Protein AF-A0A541BW67-F1 (afdb_monomer)

Secondary structure (DSSP, 8-state):
-EEE-SSS-SS-EE-BPPTT----TT-EEEEEETTEEEEEEE-SS-----S-GGGPPBP-EE-SSPPPPHHHHHHHHHHHHHTT--HHHHHHHH-----TT-PPPPPP-----SSPPTT------

Structure (mmCIF, N/CA/C/O backbone):
data_AF-A0A541BW67-F1
#
_entry.id   AF-A0A541BW67-F1
#
loop_
_atom_site.group_PDB
_atom_site.id
_atom_site.type_symbol
_atom_site.label_atom_id
_atom_site.label_alt_id
_atom_site.label_comp_id
_atom_site.label_asym_id
_atom_site.label_entity_id
_atom_site.label_seq_id
_atom_site.pdbx_PDB_ins_code
_atom_site.Cartn_x
_atom_site.Cartn_y
_atom_site.Cartn_z
_atom_site.occupancy
_atom_site.B_iso_or_equiv
_atom_site.auth_seq_id
_atom_site.auth_comp_id
_atom_site.auth_asym_id
_atom_site.auth_atom_id
_atom_site.pdbx_PDB_model_num
AT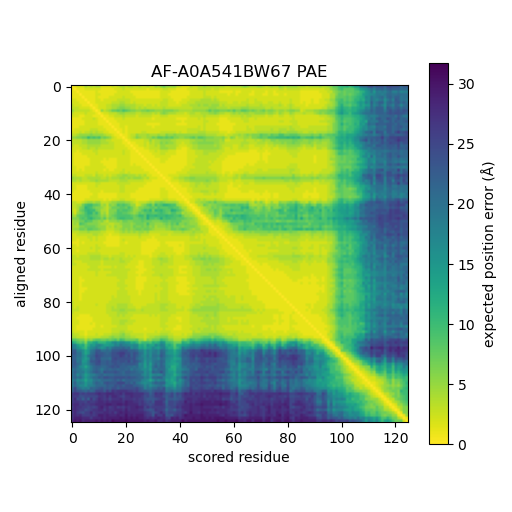OM 1 N N . MET A 1 1 ? -10.662 -2.768 4.834 1.00 92.56 1 MET A N 1
ATOM 2 C CA . MET A 1 1 ? -9.482 -3.602 4.533 1.00 92.56 1 MET A CA 1
ATOM 3 C C . MET A 1 1 ? -8.276 -2.684 4.383 1.00 92.56 1 MET A C 1
ATOM 5 O O . MET A 1 1 ? -8.383 -1.759 3.580 1.00 92.56 1 MET A O 1
ATOM 9 N N . PRO A 1 2 ? -7.189 -2.873 5.151 1.00 96.56 2 PRO A N 1
ATOM 10 C CA . PRO A 1 2 ? -5.990 -2.052 5.019 1.00 96.56 2 PRO A CA 1
ATOM 11 C C . PRO A 1 2 ? -5.249 -2.389 3.719 1.00 96.56 2 PRO A C 1
ATOM 13 O O . PRO A 1 2 ? -5.016 -3.555 3.400 1.00 96.56 2 PRO A O 1
ATOM 16 N N . VAL A 1 3 ? -4.873 -1.366 2.958 1.00 96.94 3 VAL A N 1
ATOM 17 C CA . VAL A 1 3 ? -4.089 -1.492 1.725 1.00 96.94 3 VAL A CA 1
ATOM 18 C C . VAL A 1 3 ? -2.849 -0.617 1.843 1.00 96.94 3 VAL A C 1
ATOM 20 O O . VAL A 1 3 ? -2.948 0.605 1.979 1.00 96.94 3 VAL A O 1
ATOM 23 N N . LEU A 1 4 ? -1.675 -1.242 1.788 1.00 96.69 4 LEU 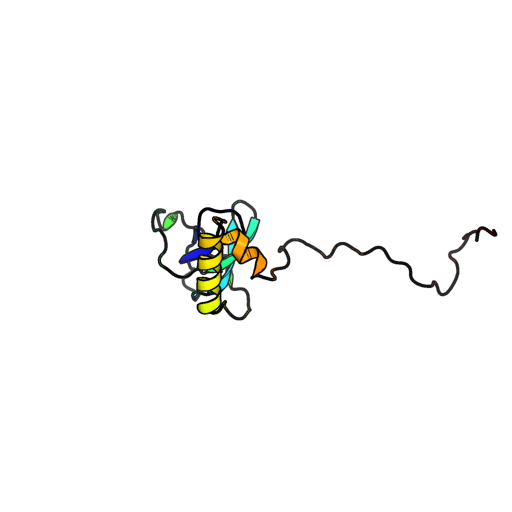A N 1
ATOM 24 C CA . LEU A 1 4 ? -0.397 -0.548 1.742 1.00 96.69 4 LEU A CA 1
ATOM 25 C C . LEU A 1 4 ? -0.091 -0.154 0.294 1.00 96.69 4 LEU A C 1
ATOM 27 O O . LEU A 1 4 ? -0.111 -0.986 -0.617 1.00 96.69 4 LEU A O 1
ATOM 31 N N . LEU A 1 5 ? 0.174 1.133 0.079 1.00 95.25 5 LEU A N 1
ATOM 32 C CA . LEU A 1 5 ? 0.509 1.685 -1.231 1.00 95.25 5 LEU A CA 1
ATOM 33 C C . LEU A 1 5 ? 2.027 1.835 -1.360 1.00 95.25 5 LEU A C 1
ATOM 35 O O . LEU A 1 5 ? 2.665 2.188 -0.370 1.00 95.25 5 LEU A O 1
ATOM 39 N N . PRO A 1 6 ? 2.614 1.646 -2.558 1.00 93.56 6 PRO A N 1
ATOM 40 C CA . PRO A 1 6 ? 4.042 1.832 -2.806 1.00 93.56 6 PRO A CA 1
ATOM 41 C C . PRO A 1 6 ? 4.421 3.329 -2.879 1.00 93.56 6 PRO A C 1
ATOM 43 O O . PRO A 1 6 ? 4.930 3.821 -3.888 1.00 93.56 6 PRO A O 1
ATOM 46 N N . LEU A 1 7 ? 4.086 4.077 -1.827 1.00 92.44 7 LEU A N 1
ATOM 47 C CA . LEU A 1 7 ? 4.222 5.526 -1.675 1.00 92.44 7 LEU A CA 1
ATOM 48 C C . LEU A 1 7 ? 4.783 5.840 -0.274 1.00 92.44 7 LEU A C 1
ATOM 50 O O . LEU A 1 7 ? 4.558 5.050 0.644 1.00 92.44 7 LEU A O 1
ATOM 54 N N . PRO A 1 8 ? 5.450 6.991 -0.072 1.00 91.44 8 PRO A N 1
ATOM 55 C CA . PRO A 1 8 ? 5.985 7.402 1.229 1.00 91.44 8 PRO A CA 1
ATOM 56 C C . PRO A 1 8 ? 4.869 7.890 2.170 1.00 91.44 8 PRO A C 1
ATOM 58 O O . PRO A 1 8 ? 4.756 9.072 2.484 1.00 91.44 8 PRO A O 1
ATOM 61 N N . LEU A 1 9 ? 3.984 6.977 2.567 1.00 91.00 9 LEU A N 1
ATOM 62 C CA . LEU A 1 9 ? 2.886 7.218 3.500 1.00 91.00 9 LEU A CA 1
ATOM 63 C C . LEU A 1 9 ? 3.222 6.611 4.862 1.00 91.00 9 LEU A C 1
ATOM 65 O O . LEU A 1 9 ? 3.910 5.597 4.942 1.00 91.00 9 LEU A O 1
ATOM 69 N N . ALA A 1 10 ? 2.668 7.190 5.928 1.00 85.31 10 ALA A N 1
ATOM 70 C CA . ALA A 1 10 ? 2.877 6.713 7.296 1.00 85.31 10 ALA A CA 1
ATOM 71 C C . ALA A 1 10 ? 2.373 5.274 7.541 1.00 85.31 10 ALA A C 1
ATOM 73 O O . ALA A 1 10 ? 2.761 4.649 8.519 1.00 85.31 10 ALA A O 1
ATOM 74 N N . GLY A 1 11 ? 1.505 4.744 6.675 1.00 89.31 11 GLY A N 1
ATOM 75 C CA . GLY A 1 11 ? 0.973 3.393 6.797 1.00 89.31 11 GLY A CA 1
ATOM 76 C C . GLY A 1 11 ? -0.057 3.061 5.720 1.00 89.31 11 GLY A C 1
ATOM 77 O O . GLY A 1 11 ? -0.221 3.792 4.739 1.00 89.31 11 GLY A O 1
ATOM 78 N N . ALA A 1 12 ? -0.751 1.941 5.916 1.00 94.44 12 ALA A N 1
ATOM 79 C CA . ALA A 1 12 ? -1.826 1.490 5.039 1.00 94.44 12 ALA A CA 1
ATOM 80 C C . ALA A 1 12 ? -3.083 2.366 5.161 1.00 94.44 12 ALA A C 1
ATOM 82 O O . ALA A 1 12 ? -3.370 2.939 6.212 1.00 94.44 12 ALA A O 1
ATOM 83 N N . TYR A 1 13 ? -3.845 2.453 4.070 1.00 95.31 13 TYR A N 1
ATOM 84 C CA . TYR A 1 13 ? -5.131 3.149 4.023 1.00 95.31 13 TYR A CA 1
ATOM 85 C C . TYR A 1 13 ? -6.277 2.147 4.025 1.00 95.31 13 TYR A C 1
ATOM 87 O O . TYR A 1 13 ? -6.177 1.070 3.438 1.00 95.31 13 TYR A O 1
ATOM 95 N N . ASP A 1 14 ? -7.388 2.521 4.650 1.00 95.50 14 ASP A N 1
ATOM 96 C CA . ASP A 1 14 ? -8.572 1.677 4.701 1.00 95.50 14 ASP A CA 1
ATOM 97 C C . ASP A 1 14 ? -9.405 1.826 3.422 1.00 95.50 14 ASP A C 1
ATOM 99 O O . ASP A 1 14 ? -9.760 2.931 3.008 1.00 95.50 14 ASP A O 1
ATOM 103 N N . TYR A 1 15 ? -9.755 0.690 2.819 1.00 96.00 15 TYR A N 1
ATOM 104 C CA . TYR A 1 15 ? -10.656 0.600 1.670 1.00 96.00 15 TYR A CA 1
ATOM 105 C C . TYR A 1 15 ? -11.828 -0.340 1.955 1.00 96.00 15 TYR A C 1
ATOM 107 O O . TYR A 1 15 ? -11.705 -1.313 2.712 1.00 96.00 15 TYR A O 1
ATOM 115 N N . ALA A 1 16 ? -12.968 -0.055 1.332 1.00 95.69 16 ALA A N 1
ATOM 116 C CA . ALA A 1 16 ? -14.121 -0.944 1.331 1.00 95.69 16 ALA A CA 1
ATOM 117 C C . ALA A 1 16 ? -13.899 -2.097 0.343 1.00 95.69 16 ALA A C 1
ATOM 119 O O . ALA A 1 16 ? -13.366 -1.899 -0.751 1.00 95.69 16 ALA A O 1
ATOM 120 N N . VAL A 1 17 ? -14.328 -3.297 0.728 1.00 95.25 17 VAL A N 1
ATOM 121 C CA . VAL A 1 17 ? -14.344 -4.468 -0.154 1.00 95.25 17 VAL A CA 1
ATOM 122 C C . VAL A 1 17 ? -15.767 -4.602 -0.701 1.00 95.25 17 VAL A C 1
ATOM 124 O O . VAL A 1 17 ? -16.692 -4.689 0.107 1.00 95.25 17 VAL A O 1
ATOM 127 N N . PRO A 1 18 ? -15.975 -4.553 -2.029 1.00 94.62 18 PRO A N 1
ATOM 128 C CA . PRO A 1 18 ? -17.285 -4.821 -2.619 1.00 94.62 18 PRO A CA 1
ATOM 129 C C . PRO A 1 18 ? -17.800 -6.214 -2.235 1.00 94.62 18 PRO A C 1
ATOM 131 O O . PRO A 1 18 ? -17.015 -7.149 -2.157 1.00 94.62 18 PRO A O 1
ATOM 134 N N . GLU A 1 19 ? -19.113 -6.371 -2.059 1.00 90.56 19 GLU A N 1
ATOM 135 C CA . GLU A 1 19 ? -19.728 -7.635 -1.609 1.00 90.56 19 GLU A CA 1
ATOM 136 C C . GLU A 1 19 ? -19.427 -8.825 -2.538 1.00 90.56 19 GLU A C 1
ATOM 138 O O . GLU A 1 19 ? -19.231 -9.943 -2.078 1.00 90.56 19 GLU A O 1
ATOM 143 N N . ALA A 1 20 ? -19.302 -8.576 -3.845 1.00 91.50 20 ALA A N 1
ATOM 144 C CA . ALA A 1 20 ? -18.958 -9.587 -4.847 1.00 91.50 20 ALA A CA 1
ATOM 145 C C . ALA A 1 20 ? -17.446 -9.884 -4.956 1.00 91.50 20 ALA A C 1
ATOM 147 O O . ALA A 1 20 ? -17.021 -10.548 -5.902 1.00 91.50 20 ALA A O 1
ATOM 148 N N . MET A 1 21 ? -16.615 -9.344 -4.058 1.00 92.88 21 MET A N 1
ATOM 149 C CA . MET A 1 21 ? -15.159 -9.435 -4.134 1.00 92.88 21 MET A CA 1
ATOM 150 C C . MET A 1 21 ? -14.583 -10.102 -2.887 1.00 92.88 21 MET A C 1
ATOM 152 O O . MET A 1 21 ? -14.727 -9.605 -1.774 1.00 92.88 21 MET A O 1
ATOM 156 N N . GLU A 1 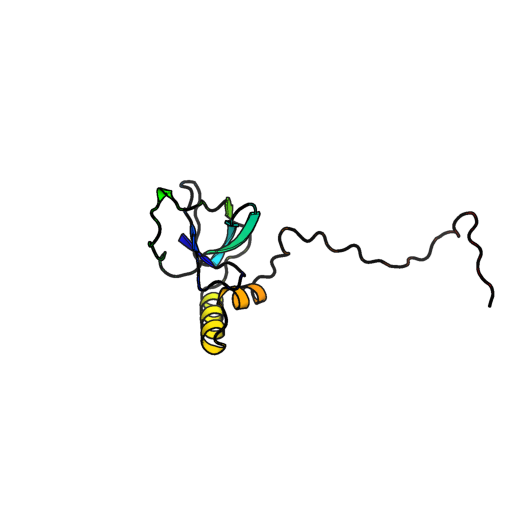22 ? -13.831 -11.179 -3.090 1.00 91.38 22 GLU A N 1
ATOM 157 C CA . GLU A 1 22 ? -13.004 -11.771 -2.043 1.00 91.38 22 GLU A CA 1
ATOM 158 C C . GLU A 1 22 ? -11.561 -11.286 -2.169 1.00 91.38 22 GLU A C 1
ATOM 160 O O . GLU A 1 22 ? -10.960 -11.299 -3.246 1.00 91.38 22 GLU A O 1
ATOM 165 N N . VAL A 1 23 ? -11.000 -10.833 -1.050 1.00 93.31 23 VAL A N 1
ATOM 166 C CA . VAL A 1 23 ? -9.652 -10.271 -0.990 1.00 93.31 23 VAL A CA 1
ATOM 167 C C . VAL A 1 23 ? -8.979 -10.758 0.284 1.00 93.31 23 VAL A C 1
ATOM 169 O O . VAL A 1 23 ? -9.506 -10.569 1.379 1.00 93.31 23 VAL A O 1
ATOM 172 N N . ALA A 1 24 ? -7.798 -11.355 0.146 1.00 93.44 24 ALA A N 1
ATOM 173 C CA . ALA A 1 24 ? -6.985 -11.817 1.266 1.00 93.44 24 ALA A CA 1
ATOM 174 C C . ALA A 1 24 ? -5.724 -10.958 1.439 1.00 93.44 24 ALA A C 1
ATOM 176 O O . ALA A 1 24 ? -5.289 -10.263 0.517 1.00 93.44 24 ALA A O 1
ATOM 177 N N . ALA A 1 25 ? -5.108 -11.036 2.620 1.00 96.56 25 ALA A N 1
ATOM 178 C CA . ALA A 1 25 ? -3.815 -10.410 2.875 1.00 96.56 25 ALA A CA 1
ATOM 179 C C . ALA A 1 25 ? -2.758 -10.869 1.855 1.00 96.56 25 ALA A C 1
ATOM 181 O O . ALA A 1 25 ? -2.712 -12.034 1.458 1.00 96.56 25 ALA A O 1
ATOM 182 N N . GLY A 1 26 ? -1.922 -9.931 1.420 1.00 96.12 26 GLY A N 1
ATOM 183 C CA . GLY A 1 26 ? -0.927 -10.126 0.372 1.00 96.12 26 GLY A CA 1
ATOM 184 C C . GLY A 1 26 ? -1.474 -9.990 -1.051 1.00 96.12 26 GLY A C 1
ATOM 185 O O . GLY A 1 26 ? -0.674 -9.896 -1.982 1.00 96.12 26 GLY A O 1
ATOM 186 N N . ALA A 1 27 ? -2.795 -9.946 -1.260 1.00 95.69 27 ALA A N 1
ATOM 187 C CA . ALA A 1 27 ? -3.358 -9.739 -2.591 1.00 95.69 27 ALA A CA 1
ATOM 188 C C . ALA A 1 27 ? -2.964 -8.364 -3.149 1.00 95.69 27 ALA A C 1
ATOM 190 O O . ALA A 1 27 ? -3.059 -7.344 -2.461 1.00 95.69 27 ALA A O 1
ATOM 191 N N . VAL A 1 28 ? -2.544 -8.342 -4.413 1.00 95.19 28 VAL A N 1
ATOM 192 C CA . VAL A 1 28 ? -2.274 -7.099 -5.137 1.00 95.19 28 VAL A CA 1
ATOM 193 C C . VAL A 1 28 ? -3.594 -6.571 -5.684 1.00 95.19 28 VAL A C 1
ATOM 195 O O . VAL A 1 28 ? -4.330 -7.287 -6.362 1.00 95.19 28 VAL A O 1
ATOM 198 N N . VAL A 1 29 ? -3.907 -5.318 -5.384 1.00 95.56 29 VAL A N 1
ATOM 199 C CA . VAL A 1 29 ? -5.187 -4.686 -5.713 1.00 95.56 29 VAL A CA 1
ATOM 200 C C . VAL A 1 29 ? -4.977 -3.357 -6.417 1.00 95.56 29 VAL A C 1
ATOM 202 O O . VAL A 1 29 ? -3.962 -2.689 -6.232 1.00 95.56 29 VAL A O 1
ATOM 205 N N . THR A 1 30 ? -5.959 -2.956 -7.213 1.00 95.62 30 THR A N 1
ATOM 206 C CA . THR A 1 30 ? -6.050 -1.609 -7.774 1.00 95.62 30 THR A CA 1
ATOM 207 C C . THR A 1 30 ? -7.039 -0.811 -6.944 1.00 95.62 30 THR A C 1
ATOM 209 O O . THR A 1 30 ? -8.178 -1.238 -6.744 1.00 95.62 30 THR A O 1
ATOM 212 N N . VAL A 1 31 ? -6.623 0.355 -6.462 1.00 95.81 31 VAL A N 1
ATOM 213 C CA . VAL A 1 31 ? -7.447 1.212 -5.609 1.00 95.81 31 VAL A CA 1
ATOM 214 C C . VAL A 1 31 ? -7.445 2.660 -6.096 1.00 95.81 31 VAL A C 1
ATOM 216 O O . VAL A 1 31 ? -6.457 3.124 -6.674 1.00 95.81 31 VAL A O 1
ATOM 219 N N . PRO A 1 32 ? -8.538 3.407 -5.879 1.00 96.31 32 PRO A N 1
ATOM 220 C CA . PRO A 1 32 ? -8.576 4.826 -6.187 1.00 96.31 32 PRO A CA 1
ATOM 221 C C . PRO A 1 32 ? -7.768 5.637 -5.169 1.00 96.31 32 PRO A C 1
ATOM 223 O O . PRO A 1 32 ? -7.941 5.507 -3.954 1.00 96.31 32 PRO A O 1
ATOM 226 N N . LEU A 1 33 ? -6.939 6.547 -5.676 1.00 94.19 33 LEU A N 1
ATOM 227 C CA . LEU A 1 33 ? -6.228 7.552 -4.894 1.00 94.19 33 LEU A CA 1
ATOM 228 C C . LEU A 1 33 ? -6.395 8.916 -5.575 1.00 94.19 33 LEU A C 1
ATOM 230 O O . LEU A 1 33 ? -5.726 9.229 -6.561 1.00 94.19 33 LEU A O 1
ATOM 234 N N . GLY A 1 34 ? -7.325 9.724 -5.062 1.00 91.06 34 GLY A N 1
ATOM 235 C CA . GLY A 1 34 ? -7.714 10.983 -5.699 1.00 91.06 34 GLY A CA 1
ATOM 236 C C . GLY A 1 34 ? -8.348 10.742 -7.082 1.00 91.06 34 GLY A C 1
ATOM 237 O O . GLY A 1 34 ? -9.361 10.036 -7.138 1.00 91.06 34 GLY A O 1
ATOM 238 N N . PRO A 1 35 ? -7.802 11.321 -8.173 1.00 90.75 35 PRO A N 1
ATOM 239 C CA . PRO A 1 35 ? -8.317 11.152 -9.536 1.00 90.75 35 PRO A CA 1
ATOM 240 C C . PRO A 1 35 ? -7.752 9.931 -10.280 1.00 90.75 35 PRO A C 1
ATOM 242 O O . PRO A 1 35 ? -8.209 9.631 -11.378 1.00 90.75 35 PRO A O 1
ATOM 245 N N . ARG A 1 36 ? -6.744 9.243 -9.728 1.00 92.06 36 ARG A N 1
ATOM 246 C CA . ARG A 1 36 ? -6.044 8.135 -10.397 1.00 92.06 36 ARG A CA 1
ATOM 247 C C . ARG A 1 36 ? -6.294 6.797 -9.710 1.00 92.06 36 ARG A C 1
ATOM 249 O O . ARG A 1 36 ? -6.646 6.746 -8.531 1.00 92.06 36 ARG A O 1
ATOM 256 N N . LEU A 1 37 ? -6.048 5.721 -10.449 1.00 93.38 37 LEU A N 1
ATOM 257 C CA . LEU A 1 37 ? -5.943 4.369 -9.915 1.00 93.38 37 LEU A CA 1
ATOM 258 C C . LEU A 1 37 ? -4.474 4.036 -9.656 1.00 93.38 37 LEU A C 1
ATOM 260 O O . LEU A 1 37 ? -3.600 4.388 -10.449 1.00 93.38 37 LEU A O 1
ATOM 264 N N . VAL A 1 38 ? -4.208 3.380 -8.533 1.00 92.75 38 VAL A N 1
ATOM 265 C CA . VAL A 1 38 ? -2.869 2.930 -8.148 1.00 92.75 38 VAL A CA 1
ATOM 266 C C . VAL A 1 38 ? -2.926 1.483 -7.699 1.00 92.75 38 VAL A C 1
ATOM 268 O O . VAL A 1 38 ? -3.945 1.022 -7.184 1.00 92.75 38 VAL A O 1
ATOM 271 N N . HIS A 1 39 ? -1.821 0.771 -7.875 1.00 93.88 39 HIS A N 1
ATOM 272 C CA . HIS A 1 39 ? -1.682 -0.564 -7.322 1.00 93.88 39 HIS A CA 1
ATOM 273 C C . HIS A 1 39 ? -1.187 -0.496 -5.879 1.00 93.88 39 HIS A C 1
ATOM 275 O O . HIS A 1 39 ? -0.329 0.321 -5.546 1.00 93.88 39 HIS A O 1
ATOM 281 N N . GLY A 1 40 ? -1.725 -1.367 -5.038 1.00 95.12 40 GLY A N 1
ATOM 282 C CA . GLY A 1 40 ? -1.320 -1.558 -3.653 1.00 95.12 40 GLY A CA 1
ATOM 283 C C . GLY A 1 40 ? -1.413 -3.025 -3.267 1.00 95.12 40 GLY A C 1
ATOM 284 O O . GLY A 1 40 ? -1.841 -3.863 -4.062 1.00 95.12 40 GLY A O 1
ATOM 285 N N . VAL A 1 41 ? -1.021 -3.334 -2.039 1.00 96.62 41 VAL A N 1
ATOM 286 C CA . VAL A 1 41 ? -1.128 -4.682 -1.480 1.00 96.62 41 VAL A CA 1
ATOM 287 C C . VAL A 1 41 ? -2.024 -4.641 -0.263 1.00 96.62 41 VAL A C 1
ATOM 289 O O . VAL A 1 41 ? -1.872 -3.777 0.598 1.00 96.62 41 VAL A O 1
ATOM 292 N N . VAL A 1 42 ? -2.952 -5.584 -0.178 1.00 97.06 42 VAL A N 1
ATOM 293 C CA . VAL A 1 42 ? -3.780 -5.768 1.013 1.00 97.06 42 VAL A CA 1
ATOM 294 C C . VAL A 1 42 ? -2.862 -6.174 2.151 1.00 97.06 42 VAL A C 1
ATOM 296 O O . VAL A 1 42 ? -2.249 -7.243 2.121 1.00 97.06 42 VAL A O 1
ATOM 299 N N . TRP A 1 43 ? -2.705 -5.280 3.117 1.00 96.62 43 TRP A N 1
ATOM 300 C CA . TRP A 1 43 ? -1.747 -5.478 4.188 1.00 96.62 43 TRP A CA 1
ATOM 301 C C . TRP A 1 43 ? -2.335 -6.385 5.264 1.00 96.62 43 TRP A C 1
ATOM 303 O O . TRP A 1 43 ? -3.548 -6.578 5.354 1.00 96.62 43 TRP A O 1
ATOM 313 N N . HIS A 1 44 ? -1.465 -6.993 6.060 1.00 91.25 44 HIS A N 1
ATOM 314 C CA . HIS A 1 44 ? -1.902 -7.736 7.237 1.00 91.25 44 HIS A CA 1
ATOM 315 C C . HIS A 1 44 ? -2.371 -6.771 8.344 1.00 91.25 44 HIS A C 1
ATOM 317 O O . HIS A 1 44 ? -2.147 -5.562 8.280 1.00 91.25 44 HIS A O 1
ATOM 323 N N . GLY A 1 45 ? -3.016 -7.318 9.372 1.00 86.75 45 GLY A N 1
ATOM 324 C CA . GLY A 1 45 ? -3.552 -6.532 10.479 1.00 86.75 45 GLY A CA 1
ATOM 325 C C . GLY A 1 45 ? -4.964 -6.011 10.225 1.00 86.75 45 GLY A C 1
ATOM 326 O O . GLY A 1 45 ? -5.620 -6.337 9.233 1.00 86.75 45 GLY A O 1
ATOM 327 N N . THR A 1 46 ? -5.463 -5.242 11.185 1.00 82.56 46 THR A N 1
ATOM 328 C CA . THR A 1 46 ? -6.808 -4.674 11.144 1.00 82.56 46 THR A CA 1
ATOM 329 C C . THR A 1 46 ? -6.786 -3.289 10.521 1.00 82.56 46 THR A C 1
ATOM 331 O O . THR A 1 46 ? -5.832 -2.534 10.687 1.00 82.56 46 THR A O 1
ATOM 334 N N . ALA A 1 47 ? -7.876 -2.949 9.834 1.00 83.56 47 ALA A N 1
ATOM 335 C CA . ALA A 1 47 ? -8.138 -1.576 9.429 1.00 83.56 47 ALA A CA 1
ATOM 336 C C . ALA A 1 47 ? -8.028 -0.637 10.641 1.00 83.56 47 ALA A C 1
ATOM 338 O O . ALA A 1 47 ? -8.437 -1.012 11.744 1.00 83.56 47 ALA A O 1
ATOM 339 N N . ALA A 1 48 ? -7.508 0.573 10.434 1.00 81.31 48 ALA A N 1
ATOM 340 C CA . ALA A 1 48 ? -7.406 1.562 11.507 1.00 81.31 48 ALA A CA 1
ATOM 341 C C . ALA A 1 48 ? -8.798 1.947 12.037 1.00 81.31 48 ALA A C 1
ATOM 343 O O . ALA A 1 48 ? -8.944 2.301 13.205 1.00 81.31 48 ALA A O 1
ATOM 344 N N . GLY A 1 49 ? -9.826 1.877 11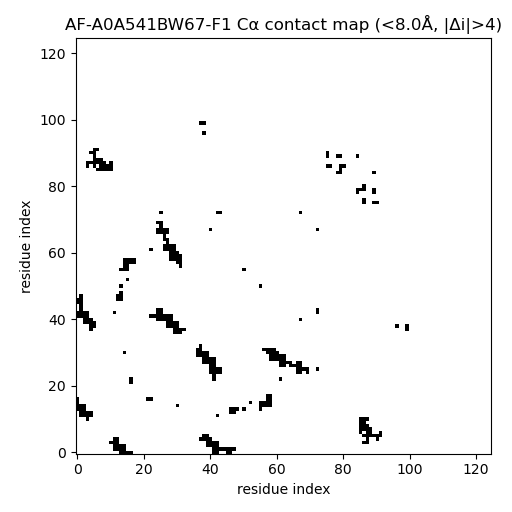.181 1.00 80.56 49 GLY A N 1
ATOM 345 C CA . GLY A 1 49 ? -11.221 2.084 11.577 1.00 80.56 49 GLY A CA 1
ATOM 346 C C . GLY A 1 49 ? -11.541 3.533 11.954 1.00 80.56 49 GLY A C 1
ATOM 347 O O . GLY A 1 49 ? -12.611 3.820 12.481 1.00 80.56 49 GLY A O 1
ATOM 348 N N . THR A 1 50 ? -10.628 4.461 11.667 1.00 84.38 50 THR A N 1
ATOM 349 C CA . THR A 1 50 ? -10.761 5.895 11.960 1.00 84.38 50 THR A CA 1
ATOM 350 C C . THR A 1 50 ? -11.704 6.613 10.993 1.00 84.38 50 THR A C 1
ATOM 352 O O . THR A 1 50 ? -12.134 7.736 11.256 1.00 84.38 50 THR A O 1
ATOM 355 N N . VAL A 1 51 ? -12.050 5.972 9.872 1.00 83.56 51 VAL A N 1
ATOM 356 C CA . VAL A 1 51 ? -12.932 6.508 8.833 1.00 83.56 51 VAL A CA 1
ATOM 357 C C . VAL A 1 51 ? -14.251 5.741 8.832 1.00 83.56 51 VAL A C 1
ATOM 359 O O . VAL A 1 51 ? -14.274 4.515 8.758 1.00 83.56 51 VAL A O 1
ATOM 362 N N . ALA A 1 52 ? -15.367 6.474 8.870 1.00 85.25 52 ALA A N 1
ATOM 363 C CA . ALA A 1 52 ? -16.702 5.892 8.757 1.00 85.25 52 ALA A CA 1
ATOM 364 C C . ALA A 1 52 ? -16.842 5.081 7.458 1.00 85.25 52 ALA A C 1
ATOM 366 O O . ALA A 1 52 ? -16.456 5.559 6.390 1.00 85.25 52 ALA A O 1
ATOM 367 N N . ALA A 1 53 ? -17.467 3.902 7.535 1.00 84.25 53 ALA A N 1
ATOM 368 C CA . ALA A 1 53 ? -17.580 2.968 6.411 1.00 84.25 53 ALA A CA 1
ATOM 369 C C . ALA A 1 53 ? -18.122 3.617 5.120 1.00 84.25 53 ALA A C 1
ATOM 371 O O . ALA A 1 53 ? -17.604 3.361 4.039 1.00 84.25 53 ALA A O 1
ATOM 372 N N . ALA A 1 54 ? -19.090 4.534 5.236 1.00 87.00 54 ALA A N 1
ATOM 373 C CA . ALA A 1 54 ? -19.685 5.251 4.103 1.00 87.00 54 ALA A CA 1
ATOM 374 C C . ALA A 1 54 ? -18.723 6.203 3.360 1.00 87.00 54 ALA A C 1
ATOM 376 O O . ALA A 1 54 ? -19.020 6.630 2.247 1.00 87.00 54 ALA A O 1
ATOM 377 N N . LYS A 1 55 ? -17.587 6.572 3.967 1.00 90.62 55 LYS A N 1
ATOM 378 C CA . LYS A 1 55 ? -16.561 7.439 3.359 1.00 90.62 55 LYS A CA 1
ATOM 379 C C . LYS A 1 55 ? -15.400 6.649 2.754 1.00 90.62 55 LYS A C 1
ATOM 381 O O . LYS A 1 55 ? -14.543 7.247 2.100 1.00 90.62 55 LYS A O 1
ATOM 386 N N . LEU A 1 56 ? -15.346 5.335 2.976 1.00 93.44 56 LEU A N 1
ATOM 387 C CA . LEU A 1 56 ? -14.306 4.487 2.411 1.00 93.44 56 LEU A CA 1
ATOM 388 C C . LEU A 1 56 ? -14.518 4.356 0.907 1.00 93.44 56 LEU A C 1
ATOM 390 O O . LEU A 1 56 ? -15.607 4.025 0.438 1.00 93.44 56 LEU A O 1
ATOM 394 N N . ARG A 1 57 ? -13.454 4.580 0.136 1.00 96.00 57 ARG A N 1
ATOM 395 C CA . ARG A 1 57 ? -13.482 4.228 -1.282 1.00 96.00 57 ARG A CA 1
ATOM 396 C C . ARG A 1 57 ? -13.392 2.712 -1.430 1.00 96.00 57 ARG A C 1
ATOM 398 O O . ARG A 1 57 ? -12.738 2.043 -0.632 1.00 96.00 57 ARG A O 1
ATOM 405 N N . ALA A 1 58 ? -14.038 2.179 -2.460 1.00 96.69 58 ALA A N 1
ATOM 406 C CA . ALA A 1 58 ? -14.000 0.756 -2.762 1.00 96.69 58 ALA A CA 1
ATOM 407 C C . ALA A 1 58 ? -12.702 0.360 -3.481 1.00 96.69 58 ALA A C 1
ATOM 409 O O . ALA A 1 58 ? -12.156 1.141 -4.267 1.00 96.69 58 ALA A O 1
ATOM 410 N N . ILE A 1 59 ? -12.232 -0.864 -3.234 1.00 97.25 59 ILE A N 1
ATOM 411 C CA . ILE A 1 59 ? -11.217 -1.516 -4.070 1.00 97.25 59 ILE A CA 1
ATOM 412 C C . ILE A 1 59 ? -11.787 -1.669 -5.486 1.00 97.25 59 ILE A C 1
ATOM 414 O O . ILE A 1 59 ? -12.904 -2.152 -5.655 1.00 97.25 59 ILE A O 1
ATOM 418 N N . ALA A 1 60 ? -11.029 -1.243 -6.499 1.00 96.38 6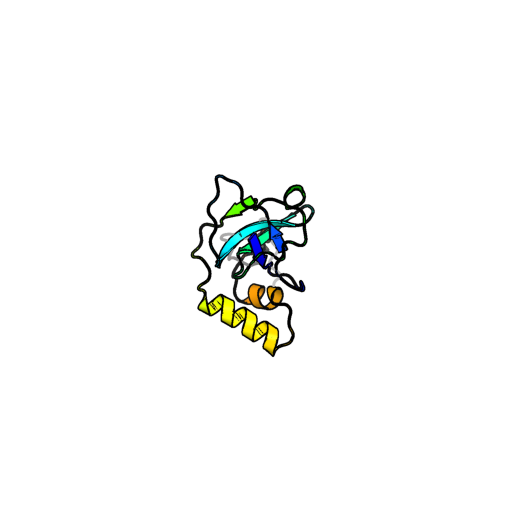0 ALA A N 1
ATOM 419 C CA . ALA A 1 60 ? -11.487 -1.255 -7.886 1.00 96.38 60 ALA A CA 1
ATOM 420 C C . ALA A 1 60 ? -11.371 -2.649 -8.518 1.00 96.38 60 ALA A C 1
ATOM 422 O O . ALA A 1 60 ? -12.278 -3.085 -9.221 1.00 96.38 60 ALA A O 1
ATOM 423 N N . SER A 1 61 ? -10.261 -3.352 -8.278 1.00 95.50 61 SER A N 1
ATOM 424 C CA . SER A 1 61 ? -10.046 -4.711 -8.786 1.00 95.50 61 SER A CA 1
ATOM 425 C C . SER A 1 61 ? -8.925 -5.436 -8.042 1.00 95.50 61 SER A C 1
ATOM 427 O O . SER A 1 61 ? -8.067 -4.806 -7.421 1.00 95.50 61 SER A O 1
ATOM 429 N N . VAL A 1 62 ? -8.911 -6.766 -8.143 1.00 94.94 62 VAL A N 1
ATOM 430 C CA . VAL A 1 62 ? -7.783 -7.618 -7.737 1.00 94.94 62 VAL A CA 1
ATOM 431 C C . VAL A 1 62 ? -6.933 -7.917 -8.971 1.00 94.94 62 VAL A C 1
ATOM 433 O O . VAL A 1 62 ? -7.464 -8.242 -10.033 1.00 94.94 62 VAL A O 1
ATOM 436 N N . VAL A 1 63 ? -5.615 -7.789 -8.849 1.00 92.25 63 VAL A N 1
ATOM 437 C CA . VAL A 1 63 ? -4.672 -8.111 -9.926 1.00 92.25 63 VAL A CA 1
ATOM 438 C C . VAL A 1 63 ? -4.448 -9.631 -9.944 1.00 92.25 63 VAL A C 1
ATOM 440 O O .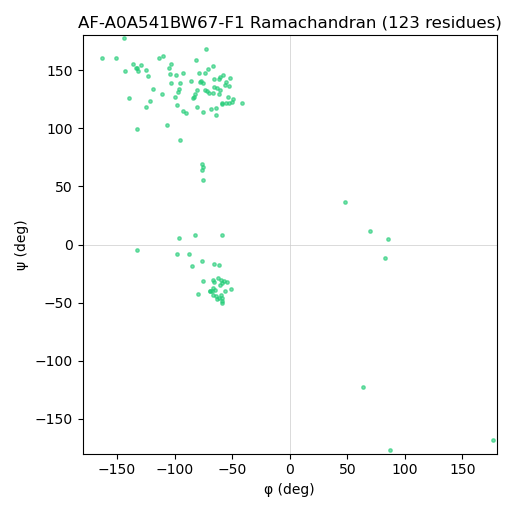 VAL A 1 63 ? -4.193 -10.202 -8.882 1.00 92.25 63 VAL A O 1
ATOM 443 N N . PRO A 1 64 ? -4.506 -10.307 -11.109 1.00 90.50 64 PRO A N 1
ATOM 444 C CA . PRO A 1 64 ? -4.357 -11.760 -11.213 1.00 90.50 64 PRO A CA 1
ATOM 445 C C . PRO A 1 64 ? -2.885 -12.188 -11.080 1.00 90.50 64 PRO A C 1
ATOM 447 O O . PRO A 1 64 ? -2.243 -12.614 -12.036 1.00 90.50 64 PRO A O 1
ATOM 450 N N . THR A 1 65 ? -2.334 -12.046 -9.878 1.00 87.94 65 THR A N 1
ATOM 451 C CA . THR A 1 65 ? -0.960 -12.411 -9.516 1.00 87.94 65 THR A CA 1
ATOM 452 C C . THR A 1 65 ? -0.966 -13.192 -8.203 1.00 87.94 65 THR A C 1
ATOM 454 O O . THR A 1 65 ? -1.852 -12.968 -7.372 1.00 87.94 65 THR A O 1
ATOM 457 N N . PRO A 1 66 ? 0.014 -14.084 -7.963 1.00 91.50 66 PRO A N 1
ATOM 458 C CA . PRO A 1 66 ? 0.176 -14.692 -6.652 1.00 91.50 66 PRO A CA 1
ATOM 459 C C . PRO A 1 66 ? 0.263 -13.623 -5.549 1.00 91.50 66 PRO A C 1
ATOM 461 O O . PRO A 1 66 ? 0.960 -12.618 -5.738 1.00 91.50 66 PRO A O 1
ATOM 464 N N . PRO A 1 67 ? -0.421 -13.818 -4.406 1.00 93.38 67 PRO A N 1
ATOM 465 C CA . PRO A 1 67 ? -0.348 -12.885 -3.293 1.00 93.38 67 PRO A CA 1
ATOM 466 C C . PRO A 1 67 ? 1.053 -12.886 -2.677 1.00 93.38 67 PRO A C 1
ATOM 468 O O . PRO A 1 67 ? 1.783 -13.884 -2.715 1.00 93.38 67 PRO A O 1
ATOM 471 N N . LEU A 1 68 ? 1.421 -11.768 -2.057 1.00 94.56 68 LEU A N 1
ATOM 472 C CA . LEU A 1 68 ? 2.646 -11.675 -1.278 1.00 94.56 68 LEU A CA 1
ATOM 473 C C . LEU A 1 68 ? 2.593 -12.674 -0.125 1.00 94.56 68 LEU A C 1
ATOM 475 O O . LEU A 1 68 ? 1.615 -12.772 0.615 1.00 94.56 68 LEU A O 1
ATOM 479 N N . LYS A 1 69 ? 3.689 -13.413 0.045 1.00 95.69 69 LYS A N 1
ATOM 480 C CA . LYS A 1 69 ? 3.817 -14.360 1.149 1.00 95.69 69 LYS A CA 1
ATOM 481 C C . LYS A 1 69 ? 3.853 -13.593 2.478 1.00 95.69 69 LYS A C 1
ATOM 483 O O . LYS A 1 69 ? 4.568 -12.592 2.564 1.00 95.69 69 LYS A O 1
ATOM 488 N N . PRO A 1 70 ? 3.239 -14.115 3.555 1.00 96.69 70 PRO A N 1
ATOM 489 C CA . PRO A 1 70 ? 3.282 -13.477 4.873 1.00 96.69 70 PRO A CA 1
ATOM 490 C C . PRO A 1 70 ? 4.702 -13.195 5.385 1.00 96.69 70 PRO A C 1
ATOM 492 O O . PRO A 1 70 ? 4.925 -12.211 6.081 1.00 96.69 70 PRO A O 1
ATOM 495 N N . ALA A 1 71 ? 5.675 -14.047 5.036 1.00 97.19 71 ALA A N 1
ATOM 496 C CA . ALA A 1 71 ? 7.079 -13.843 5.393 1.00 97.19 71 ALA A CA 1
ATOM 497 C C . ALA A 1 71 ? 7.688 -12.597 4.730 1.00 97.19 71 ALA A C 1
ATOM 499 O O . ALA A 1 71 ? 8.436 -11.879 5.382 1.00 97.19 71 ALA A O 1
ATOM 500 N N . LEU A 1 72 ? 7.338 -12.321 3.468 1.00 96.00 72 LEU A N 1
ATOM 501 C CA . LEU A 1 72 ? 7.800 -11.126 2.763 1.00 96.00 72 LEU A CA 1
ATOM 502 C C . LEU A 1 72 ? 7.159 -9.865 3.345 1.00 96.00 72 LEU A C 1
ATOM 504 O O . LEU A 1 72 ? 7.851 -8.874 3.525 1.00 96.00 72 LEU A O 1
ATOM 508 N N . MET A 1 73 ? 5.869 -9.916 3.686 1.00 97.00 73 MET A N 1
ATOM 509 C CA . MET A 1 73 ? 5.179 -8.784 4.316 1.00 97.00 73 MET A CA 1
ATOM 510 C C . MET A 1 73 ? 5.852 -8.401 5.640 1.00 97.00 73 MET A C 1
ATOM 512 O O . MET A 1 73 ? 6.293 -7.270 5.782 1.00 97.00 73 MET A O 1
ATOM 516 N N . ARG A 1 74 ? 6.085 -9.379 6.531 1.00 97.25 74 ARG A N 1
ATOM 517 C CA . ARG A 1 74 ? 6.816 -9.146 7.792 1.00 97.25 74 ARG A CA 1
ATOM 518 C C . ARG A 1 74 ? 8.243 -8.643 7.584 1.00 97.25 74 ARG A C 1
ATOM 520 O O . ARG A 1 74 ? 8.750 -7.885 8.400 1.00 97.25 74 ARG A O 1
ATOM 527 N N . PHE A 1 75 ? 8.915 -9.106 6.530 1.00 97.19 75 PHE A N 1
ATOM 528 C CA . PHE A 1 75 ? 10.253 -8.625 6.202 1.00 97.19 75 PHE A CA 1
ATOM 529 C C . PHE A 1 75 ? 10.228 -7.160 5.755 1.00 97.19 75 PHE A C 1
ATOM 531 O O . PHE A 1 75 ? 11.095 -6.398 6.163 1.00 97.19 75 PHE A O 1
ATOM 538 N N . ILE A 1 76 ? 9.225 -6.757 4.972 1.00 96.31 76 ILE A N 1
ATOM 539 C CA . ILE A 1 76 ? 9.022 -5.359 4.570 1.00 96.31 76 ILE A CA 1
ATOM 540 C C . ILE A 1 76 ? 8.791 -4.474 5.800 1.00 96.31 76 ILE A C 1
ATOM 542 O O . ILE A 1 76 ? 9.442 -3.436 5.892 1.00 96.31 76 ILE A O 1
ATOM 546 N N . ASP A 1 77 ? 7.944 -4.893 6.748 1.00 96.06 77 ASP A N 1
ATOM 547 C CA . ASP A 1 77 ? 7.745 -4.151 8.006 1.00 96.06 77 ASP A CA 1
ATOM 548 C C . ASP A 1 77 ? 9.064 -4.020 8.775 1.00 96.06 77 ASP A C 1
ATOM 550 O O . ASP A 1 77 ? 9.468 -2.922 9.142 1.00 96.06 77 ASP A O 1
ATOM 554 N N . TRP A 1 78 ? 9.788 -5.132 8.939 1.00 97.62 78 TRP A N 1
ATOM 555 C CA . TRP A 1 78 ? 11.064 -5.139 9.650 1.00 97.62 78 TRP A CA 1
ATOM 556 C C . TRP A 1 78 ? 12.105 -4.214 9.008 1.00 97.62 78 TRP A C 1
ATOM 558 O O . TRP A 1 78 ? 12.788 -3.485 9.723 1.00 97.62 78 TRP A O 1
ATOM 568 N N . VAL A 1 79 ? 12.230 -4.217 7.675 1.00 97.69 79 VAL A N 1
ATOM 569 C CA . VAL A 1 79 ? 13.142 -3.303 6.969 1.00 97.69 79 VAL A CA 1
ATOM 570 C C . VAL A 1 79 ? 12.712 -1.857 7.193 1.00 97.69 79 VAL A C 1
ATOM 572 O O . VAL A 1 79 ? 13.561 -1.040 7.529 1.00 97.69 79 VAL A O 1
ATOM 575 N N . ALA A 1 80 ? 11.422 -1.548 7.037 1.00 96.44 80 ALA A N 1
ATOM 576 C CA . ALA A 1 80 ? 10.894 -0.197 7.212 1.00 96.44 80 ALA A CA 1
ATOM 577 C C . ALA A 1 80 ? 11.176 0.345 8.621 1.00 96.44 80 ALA A C 1
ATOM 579 O O . ALA A 1 80 ? 11.700 1.452 8.758 1.00 96.44 80 ALA A O 1
ATOM 580 N N . ASP A 1 81 ? 10.922 -0.469 9.647 1.00 96.50 81 ASP A N 1
ATOM 581 C CA . ASP A 1 81 ? 11.197 -0.133 11.044 1.00 96.50 81 ASP A CA 1
ATOM 582 C C . ASP A 1 81 ? 12.700 0.044 11.296 1.00 96.50 81 ASP A C 1
ATOM 584 O O . ASP A 1 81 ? 13.122 1.007 11.939 1.00 96.50 81 ASP A O 1
ATOM 588 N N . TYR A 1 82 ? 13.529 -0.859 10.763 1.00 98.06 82 TYR A N 1
ATOM 589 C CA . TYR A 1 82 ? 14.979 -0.828 10.958 1.00 98.06 82 TYR A CA 1
ATOM 590 C C . TYR A 1 82 ? 15.638 0.381 10.286 1.00 98.06 82 TYR A C 1
ATOM 592 O O . TYR A 1 82 ? 16.575 0.965 10.834 1.00 98.06 82 TYR A O 1
ATOM 600 N N . THR A 1 83 ? 15.157 0.770 9.104 1.00 96.62 83 THR A N 1
ATOM 601 C CA . THR A 1 83 ? 15.714 1.885 8.328 1.00 96.62 83 THR A CA 1
ATOM 602 C C . THR A 1 83 ? 14.967 3.197 8.539 1.00 96.62 83 THR A C 1
ATOM 604 O O . THR A 1 83 ? 15.262 4.170 7.844 1.00 96.62 83 THR A O 1
ATOM 607 N N . LEU A 1 84 ? 13.998 3.238 9.464 1.00 95.56 84 LEU A N 1
ATOM 608 C CA . LEU A 1 84 ? 13.114 4.387 9.704 1.00 95.56 84 LEU A CA 1
ATOM 609 C C . LEU A 1 84 ? 12.507 4.940 8.402 1.00 95.56 84 LEU A C 1
ATOM 611 O O . LEU A 1 84 ? 12.387 6.150 8.208 1.00 95.56 84 LEU A O 1
ATOM 615 N N . SER A 1 85 ? 12.186 4.042 7.474 1.00 94.69 85 SER A N 1
ATOM 616 C CA . SER A 1 85 ? 11.641 4.363 6.155 1.00 94.69 85 SER A CA 1
ATOM 617 C C . SER A 1 85 ? 10.143 4.090 6.128 1.00 94.69 85 SER A C 1
ATOM 619 O O . SER A 1 85 ? 9.642 3.256 6.880 1.00 94.69 85 SER A O 1
ATOM 621 N N . ALA A 1 86 ? 9.403 4.757 5.242 1.00 95.25 86 ALA A N 1
ATOM 622 C CA . ALA A 1 86 ? 7.985 4.455 5.110 1.00 95.25 86 ALA A CA 1
ATOM 623 C C . ALA A 1 86 ? 7.798 3.022 4.559 1.00 95.25 86 ALA A C 1
ATOM 625 O O . ALA A 1 86 ? 8.445 2.659 3.570 1.00 95.25 86 ALA A O 1
ATOM 626 N N . PRO A 1 87 ? 6.876 2.208 5.107 1.00 95.06 87 PRO A N 1
ATOM 627 C CA . PRO A 1 87 ? 6.682 0.824 4.663 1.00 95.06 87 PRO A CA 1
ATOM 628 C C . PRO A 1 87 ? 6.293 0.728 3.183 1.00 95.06 87 PRO A C 1
ATOM 630 O O . PRO A 1 87 ? 6.677 -0.212 2.487 1.00 95.06 87 PRO A O 1
ATOM 633 N N . GLY A 1 88 ? 5.596 1.739 2.659 1.00 94.81 88 GLY A N 1
ATOM 634 C CA . GLY A 1 88 ? 5.280 1.835 1.237 1.00 94.81 88 GLY A CA 1
ATOM 635 C C . GLY A 1 88 ? 6.505 2.032 0.333 1.00 94.81 88 GLY A C 1
ATOM 636 O O . GLY A 1 88 ? 6.532 1.514 -0.783 1.00 94.81 88 GLY A O 1
ATOM 637 N N . GLU A 1 89 ? 7.556 2.712 0.795 1.00 93.50 89 GLU A N 1
ATOM 638 C CA . GLU A 1 89 ? 8.805 2.843 0.028 1.00 93.50 89 GLU A CA 1
ATOM 639 C C . GLU A 1 89 ? 9.540 1.509 -0.067 1.00 93.50 89 GLU A C 1
ATOM 641 O O . GLU A 1 89 ? 10.026 1.141 -1.137 1.00 93.50 89 GLU A O 1
ATOM 646 N N . VAL A 1 90 ? 9.544 0.743 1.023 1.00 95.06 90 VAL A N 1
ATOM 647 C CA . VAL A 1 90 ? 10.117 -0.605 1.037 1.00 95.06 90 VAL A CA 1
ATOM 648 C C . VAL A 1 90 ? 9.297 -1.550 0.158 1.00 95.06 90 VAL A C 1
ATOM 650 O O . VAL A 1 90 ? 9.859 -2.275 -0.667 1.00 95.06 90 VAL A O 1
ATOM 653 N N . LEU A 1 91 ? 7.964 -1.488 0.248 1.00 94.62 91 LEU A N 1
ATOM 654 C CA . LEU A 1 91 ? 7.062 -2.255 -0.611 1.00 94.62 91 LEU A CA 1
ATOM 655 C C . LEU A 1 91 ? 7.327 -1.990 -2.098 1.00 94.62 91 LEU A C 1
ATOM 657 O O . LEU A 1 91 ? 7.312 -2.928 -2.895 1.00 94.62 91 LEU A O 1
ATOM 661 N N . ARG A 1 92 ? 7.604 -0.737 -2.481 1.00 91.56 92 ARG A N 1
ATOM 662 C CA . ARG A 1 92 ? 7.904 -0.368 -3.872 1.00 91.56 92 ARG A CA 1
ATOM 663 C C . ARG A 1 92 ? 9.085 -1.152 -4.451 1.00 91.56 92 ARG A C 1
ATOM 665 O O . ARG A 1 92 ? 9.085 -1.423 -5.646 1.00 91.56 92 ARG A O 1
ATOM 672 N N . MET A 1 93 ? 10.066 -1.528 -3.631 1.00 89.56 93 MET A N 1
ATOM 673 C CA . MET A 1 93 ? 11.207 -2.342 -4.073 1.00 89.56 93 MET A CA 1
ATOM 674 C C . MET A 1 93 ? 10.835 -3.817 -4.274 1.00 89.56 93 MET A C 1
ATOM 676 O O . MET A 1 93 ? 11.411 -4.490 -5.124 1.00 89.56 93 MET A O 1
ATOM 680 N N . ALA A 1 94 ? 9.878 -4.322 -3.492 1.00 87.75 94 ALA A N 1
ATOM 681 C CA . ALA A 1 94 ? 9.441 -5.718 -3.522 1.00 87.75 94 ALA A CA 1
ATOM 682 C C . ALA A 1 94 ? 8.381 -6.006 -4.596 1.00 87.75 94 ALA A C 1
ATOM 684 O O . ALA A 1 94 ? 8.143 -7.165 -4.939 1.00 87.75 94 ALA A O 1
ATOM 685 N N . LEU A 1 95 ? 7.718 -4.966 -5.101 1.00 83.06 95 LEU A N 1
ATOM 686 C CA . LEU A 1 95 ? 6.588 -5.079 -6.008 1.00 83.06 95 LEU A CA 1
ATOM 687 C C . LEU A 1 95 ? 7.033 -4.674 -7.424 1.00 83.06 95 LEU A C 1
ATOM 689 O O . LEU A 1 95 ? 7.144 -3.479 -7.705 1.00 83.06 95 LEU A O 1
ATOM 693 N N . PRO A 1 96 ? 7.277 -5.630 -8.342 1.00 64.25 96 PRO A N 1
ATOM 694 C CA . PRO A 1 96 ? 7.592 -5.332 -9.734 1.00 64.25 96 PRO A CA 1
ATOM 695 C C . PRO A 1 96 ? 6.304 -4.940 -10.463 1.00 64.25 96 PRO A C 1
ATOM 697 O O . PRO A 1 96 ? 5.815 -5.653 -11.335 1.00 64.25 96 PRO A O 1
ATOM 700 N N . ILE A 1 97 ? 5.699 -3.828 -10.056 1.00 64.06 97 ILE A N 1
ATOM 701 C CA . ILE A 1 97 ? 4.549 -3.265 -10.748 1.00 64.06 97 ILE A CA 1
ATOM 702 C C . ILE A 1 97 ? 5.106 -2.256 -11.736 1.00 64.06 97 ILE A C 1
ATOM 704 O O . ILE A 1 97 ? 5.683 -1.254 -11.299 1.00 64.06 97 ILE A O 1
ATOM 708 N N . PRO A 1 98 ? 4.950 -2.483 -13.054 1.00 55.78 98 PRO A N 1
ATOM 709 C CA . PRO A 1 98 ? 5.125 -1.406 -14.010 1.00 55.78 98 PRO A CA 1
ATOM 710 C C . PRO A 1 98 ? 4.223 -0.289 -13.515 1.00 55.78 98 PRO A C 1
ATOM 712 O O . PRO A 1 98 ? 3.030 -0.541 -13.334 1.00 55.78 98 PRO A O 1
ATOM 715 N N . ALA A 1 99 ? 4.763 0.901 -13.225 1.00 54.00 99 ALA A N 1
ATOM 716 C CA . ALA A 1 99 ? 3.921 2.057 -12.949 1.00 54.00 99 ALA A CA 1
ATOM 717 C C . ALA A 1 99 ? 2.783 2.002 -13.971 1.00 54.00 99 ALA A C 1
ATOM 719 O O . ALA A 1 99 ? 3.080 1.906 -15.161 1.00 54.00 99 ALA A O 1
ATOM 720 N N . ALA A 1 100 ? 1.522 1.940 -13.525 1.00 49.12 100 ALA A N 1
ATOM 721 C CA . ALA A 1 100 ? 0.348 1.596 -14.349 1.00 49.12 100 ALA A CA 1
ATOM 722 C C . ALA A 1 100 ? 0.117 2.539 -15.558 1.00 49.12 100 ALA A C 1
ATOM 724 O O . ALA A 1 100 ? -0.907 2.494 -16.228 1.00 49.12 100 ALA A O 1
ATOM 725 N N . THR A 1 101 ? 1.073 3.427 -15.803 1.00 47.09 101 THR A N 1
ATOM 726 C CA . THR A 1 101 ? 1.120 4.562 -16.704 1.00 47.09 101 THR A CA 1
ATOM 727 C C . THR A 1 101 ? 2.397 4.631 -17.551 1.00 47.09 101 THR A C 1
ATOM 729 O O . THR A 1 101 ? 2.481 5.515 -18.397 1.00 47.09 101 THR A O 1
ATOM 732 N N . GLU A 1 102 ? 3.399 3.763 -17.374 1.00 51.72 102 GLU A N 1
ATOM 733 C CA . GLU A 1 102 ? 4.621 3.832 -18.189 1.00 51.72 102 GLU A CA 1
ATOM 734 C C . GLU A 1 102 ? 4.540 2.878 -19.382 1.00 51.72 102 GLU A C 1
ATOM 736 O O . GLU A 1 102 ? 4.970 1.727 -19.334 1.00 51.72 102 GLU A O 1
ATOM 741 N N . VAL A 1 103 ? 4.016 3.398 -20.499 1.00 58.47 103 VAL A N 1
ATOM 742 C CA . VAL A 1 103 ? 4.395 2.891 -21.825 1.00 58.47 103 VAL A CA 1
ATOM 743 C C . VAL A 1 103 ? 5.928 2.853 -21.846 1.00 58.47 103 VAL A C 1
ATOM 745 O O . VAL A 1 103 ? 6.539 3.887 -21.547 1.00 58.47 103 VAL A O 1
ATOM 748 N N . PRO A 1 104 ? 6.567 1.705 -22.152 1.00 65.44 104 PRO A N 1
ATOM 749 C CA . PRO A 1 104 ? 8.018 1.635 -22.229 1.00 65.44 104 PRO A CA 1
ATOM 750 C C . PRO A 1 104 ? 8.506 2.774 -23.114 1.00 65.44 104 PRO A C 1
ATOM 752 O O . PRO A 1 104 ? 8.049 2.898 -24.253 1.00 65.44 104 PRO A O 1
ATOM 755 N N . ARG A 1 105 ? 9.382 3.643 -22.590 1.00 69.75 105 ARG A N 1
ATOM 756 C CA . ARG A 1 105 ? 9.906 4.746 -23.402 1.00 69.75 105 ARG A CA 1
ATOM 757 C C . ARG A 1 105 ? 10.481 4.143 -24.685 1.00 69.75 105 ARG A C 1
ATOM 759 O O . ARG A 1 105 ? 11.295 3.218 -24.577 1.00 69.75 105 ARG A O 1
ATOM 766 N N . PRO A 1 106 ? 10.078 4.622 -25.876 1.00 78.06 106 PRO A N 1
ATOM 767 C CA . PRO A 1 106 ? 10.650 4.127 -27.115 1.00 78.06 106 PRO A CA 1
ATOM 768 C C . PRO A 1 106 ? 12.167 4.300 -27.037 1.00 78.06 106 PRO A C 1
ATOM 770 O O . PRO A 1 106 ? 12.674 5.395 -26.789 1.00 78.06 106 PRO A O 1
ATOM 773 N N . ARG A 1 107 ? 12.898 3.193 -27.175 1.00 83.38 107 ARG A N 1
ATOM 774 C CA . ARG A 1 107 ? 14.359 3.225 -27.218 1.00 83.38 107 ARG A CA 1
ATOM 775 C C . ARG A 1 107 ? 14.746 3.623 -28.635 1.00 83.38 107 ARG A C 1
ATOM 777 O O . ARG A 1 107 ? 14.406 2.917 -29.581 1.00 83.38 107 ARG A O 1
ATOM 784 N N . VAL A 1 108 ? 15.436 4.750 -28.780 1.00 86.00 108 VAL A N 1
ATOM 785 C CA . VAL A 1 108 ? 16.065 5.112 -30.053 1.00 86.00 108 VAL A CA 1
ATOM 786 C C . VAL A 1 108 ? 17.177 4.100 -30.320 1.00 86.00 108 VAL A C 1
ATOM 788 O O . VAL A 1 108 ? 17.988 3.817 -29.439 1.00 86.00 108 VAL A O 1
ATOM 791 N N . GLY A 1 109 ? 17.192 3.530 -31.518 1.00 87.06 109 GLY A N 1
ATOM 792 C CA . GLY A 1 109 ? 18.192 2.561 -31.941 1.00 87.06 109 GLY A CA 1
ATOM 793 C C . GLY A 1 109 ? 18.408 2.637 -33.443 1.00 87.06 109 GLY A C 1
ATOM 794 O O . GLY A 1 109 ? 17.563 3.148 -34.176 1.00 87.06 109 GLY A O 1
ATOM 795 N N . TRP A 1 110 ? 19.544 2.115 -33.888 1.00 85.00 110 TRP A N 1
ATOM 796 C CA . TRP A 1 110 ? 19.886 2.017 -35.301 1.00 85.00 110 TRP A CA 1
ATOM 797 C C . TRP A 1 110 ? 19.679 0.578 -35.769 1.00 85.00 110 TRP A C 1
ATOM 799 O O . TRP A 1 110 ? 20.013 -0.372 -35.061 1.00 85.00 110 TRP A O 1
ATOM 809 N N . ARG A 1 111 ? 19.130 0.414 -36.970 1.00 84.81 111 ARG A N 1
ATOM 810 C CA . ARG A 1 111 ? 19.094 -0.858 -37.696 1.00 84.81 111 ARG A CA 1
ATOM 811 C C . ARG A 1 111 ? 19.757 -0.626 -39.044 1.00 84.81 111 ARG A C 1
ATOM 813 O O . ARG A 1 111 ? 19.601 0.454 -39.611 1.00 84.81 111 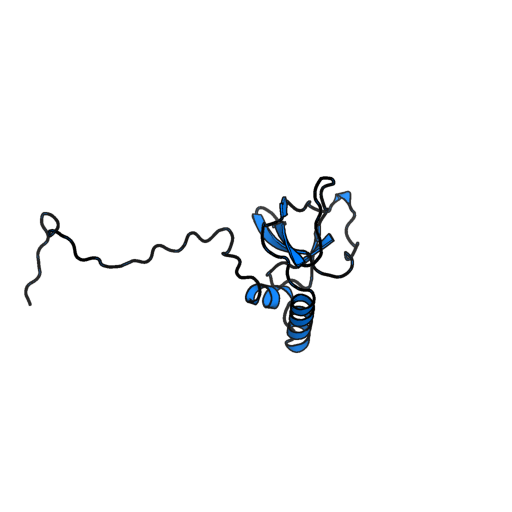ARG A O 1
ATOM 820 N N . LEU A 1 112 ? 20.461 -1.633 -39.553 1.00 86.62 112 LEU A N 1
ATOM 821 C CA . LEU A 1 112 ? 20.932 -1.615 -40.932 1.00 86.62 112 LEU A CA 1
ATOM 822 C C . LEU A 1 112 ? 19.720 -1.483 -41.866 1.00 86.62 112 LEU A C 1
ATOM 824 O O . LEU A 1 112 ? 18.794 -2.291 -41.797 1.00 86.62 112 LEU A O 1
ATOM 828 N N . ALA A 1 113 ? 19.709 -0.436 -42.686 1.00 82.50 113 ALA A N 1
ATOM 829 C CA . ALA A 1 113 ? 18.710 -0.279 -43.732 1.00 82.50 113 ALA A CA 1
ATOM 830 C C . ALA A 1 113 ? 19.073 -1.185 -44.918 1.00 82.50 113 ALA A C 1
ATOM 832 O O . ALA A 1 113 ? 20.248 -1.291 -45.265 1.00 82.50 113 ALA A O 1
ATOM 833 N N . GLU A 1 114 ? 18.078 -1.822 -45.543 1.00 84.44 114 GLU A N 1
ATOM 834 C CA . GLU A 1 114 ? 18.294 -2.646 -46.747 1.00 84.44 114 GLU A CA 1
ATOM 835 C C . GLU A 1 114 ? 18.737 -1.800 -47.949 1.00 84.44 114 GLU A C 1
ATOM 837 O O . GLU A 1 114 ? 19.498 -2.264 -48.792 1.00 84.44 114 GLU A O 1
ATOM 842 N N . ALA A 1 115 ? 18.297 -0.542 -48.001 1.00 81.56 115 ALA A N 1
ATOM 843 C CA . ALA A 1 115 ? 18.701 0.433 -49.001 1.00 81.56 115 ALA A CA 1
ATOM 844 C C . ALA A 1 115 ? 18.827 1.829 -48.364 1.00 81.56 115 ALA A C 1
ATOM 846 O O . ALA A 1 115 ? 18.104 2.137 -47.408 1.00 81.56 115 ALA A O 1
ATOM 847 N N . PRO A 1 116 ? 19.730 2.686 -48.870 1.00 79.06 116 PRO A N 1
ATOM 848 C CA . PRO A 1 116 ? 19.804 4.075 -48.439 1.00 79.06 116 PRO A CA 1
ATOM 849 C C . PRO A 1 116 ? 18.488 4.801 -48.746 1.00 79.06 116 PRO A C 1
ATOM 851 O O . PRO A 1 116 ? 17.868 4.573 -49.784 1.00 79.06 116 PRO A O 1
ATOM 854 N N . ALA A 1 117 ? 18.066 5.686 -47.840 1.00 78.56 117 ALA A N 1
ATOM 855 C CA . ALA A 1 117 ? 16.904 6.536 -48.075 1.00 78.56 117 ALA A CA 1
ATOM 856 C C . ALA A 1 117 ? 17.137 7.424 -49.309 1.00 78.56 117 ALA A C 1
ATOM 858 O O . ALA A 1 117 ? 18.257 7.879 -49.557 1.00 78.56 117 ALA A O 1
ATOM 859 N N . GLU A 1 118 ? 16.082 7.676 -50.080 1.00 78.38 118 GLU A N 1
ATOM 860 C CA . GLU A 1 118 ? 16.162 8.490 -51.291 1.00 78.38 118 GLU A CA 1
ATOM 861 C C . GLU A 1 118 ? 16.686 9.898 -50.950 1.00 78.38 118 GLU A C 1
ATOM 863 O O . GLU A 1 118 ? 16.139 10.597 -50.098 1.00 78.38 118 GLU A O 1
ATOM 868 N N . GLY A 1 1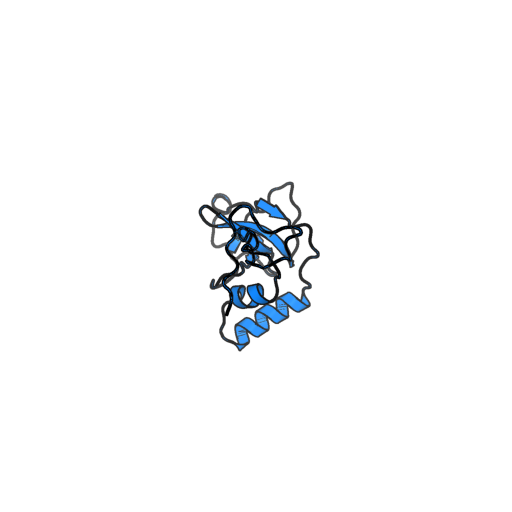19 ? 17.809 10.288 -51.561 1.00 76.06 119 GLY A N 1
ATOM 869 C CA . GLY A 1 119 ? 18.487 11.558 -51.276 1.00 76.06 119 GLY A CA 1
ATOM 870 C C . GLY A 1 119 ? 19.464 11.546 -50.090 1.00 76.06 119 GLY A C 1
ATOM 871 O O . GLY A 1 119 ? 20.023 12.599 -49.769 1.00 76.06 119 GLY A O 1
ATOM 872 N N . ALA A 1 120 ? 19.723 10.396 -49.457 1.00 74.88 120 ALA A N 1
ATOM 873 C CA . ALA A 1 120 ? 20.744 10.282 -48.418 1.00 74.88 120 ALA A CA 1
ATOM 874 C C . ALA A 1 120 ? 22.144 10.562 -48.992 1.00 74.88 120 ALA A C 1
ATOM 876 O O . ALA A 1 120 ? 22.643 9.839 -49.855 1.00 74.88 120 ALA A O 1
ATOM 877 N N . ARG A 1 121 ? 22.795 11.620 -48.499 1.00 71.06 121 ARG A N 1
ATOM 878 C CA . ARG A 1 121 ? 24.195 11.923 -48.813 1.00 71.06 121 ARG A CA 1
ATOM 879 C C . ARG A 1 121 ? 25.077 11.240 -47.778 1.00 71.06 121 ARG A C 1
ATOM 881 O O . ARG A 1 121 ? 25.034 11.596 -46.605 1.00 71.06 121 ARG A O 1
ATOM 888 N N . ILE A 1 122 ? 25.852 10.253 -48.213 1.00 75.75 122 ILE A N 1
ATOM 889 C CA . ILE A 1 122 ? 26.901 9.661 -47.384 1.00 75.75 122 ILE A CA 1
ATOM 890 C C . ILE A 1 122 ? 28.046 10.675 -47.362 1.00 75.75 122 ILE A C 1
ATOM 892 O O . ILE A 1 122 ? 28.623 10.975 -48.406 1.00 75.75 122 ILE A O 1
ATOM 896 N N . THR A 1 123 ? 28.331 11.254 -46.198 1.00 68.94 123 THR A N 1
ATOM 897 C CA . THR A 1 123 ? 29.515 12.100 -46.022 1.00 68.94 123 THR A CA 1
ATOM 898 C C . THR A 1 123 ? 30.744 11.199 -46.114 1.00 68.94 123 THR A C 1
ATOM 900 O O . THR A 1 123 ? 30.888 10.288 -45.302 1.00 68.94 123 THR A O 1
ATOM 903 N N . ALA A 1 124 ? 31.588 11.413 -47.123 1.00 56.88 124 ALA A N 1
ATOM 904 C CA . ALA A 1 124 ? 32.916 10.809 -47.172 1.00 56.88 124 ALA A CA 1
ATOM 905 C C . ALA A 1 124 ? 33.836 11.543 -46.180 1.00 56.88 124 ALA A C 1
ATOM 907 O O . ALA A 1 124 ? 33.723 12.765 -46.058 1.00 56.88 124 ALA A O 1
ATOM 908 N N . GLU A 1 125 ? 34.677 10.791 -45.463 1.00 48.75 125 GLU A N 1
ATOM 909 C CA . GLU A 1 125 ? 35.781 11.325 -44.642 1.00 48.75 125 GLU A CA 1
ATOM 910 C C . GLU A 1 125 ? 36.777 12.147 -45.469 1.00 48.75 125 GLU A C 1
ATOM 912 O O . GLU A 1 125 ? 37.057 11.754 -46.628 1.00 48.75 125 GLU A O 1
#

Foldseek 3Di:
DWWQALDQDQGTADADEPPPDDADFQWWFWFDDPPDIGITTRHDDDHPCPDDPVPHHHTPGTDPDDGDDPVVRVVLVVVCVVVVTRSSNSVNVVDPDPGPPDPPDDDDDDDDDPDDDVPDDDDDD

Sequence (125 aa):
MPVLLPLPLAGAYDYAVPEAMEVAAGAVVTVPLGPRLVHGVVWHGTAAGTVAAAKLRAIASVVPTPPLKPALMRFIDWVADYTLSAPGEVLRMALPIPAATEVPRPRVGWRLAEAPAEGARITAE

Nearest PDB structures (foldseek):
  4nl4-assembly1_H  TM=8.752E-01  e=1.523E-07  Klebsiella pneumoniae subsp. pneumoniae MGH 78578
  6dgd-assembly1_A  TM=8.824E-01  e=8.179E-07  Klebsiella pneumoniae
  6dgd-assembly2_B  TM=8.699E-01  e=1.346E-06  Klebsiella pneumoniae
  2d7h-assembly1_D  TM=8.125E-01  e=1.116E-06  Escherichia coli K-12
  2d7e-assembly1_B  TM=8.088E-01  e=4.391E-06  Escherichia coli

Solvent-accessible surface area (backbone atoms only — not comparable to full-atom values): 7815 Å² total; per-residue (Å²): 79,24,31,34,40,61,41,87,36,99,61,59,46,63,30,37,74,51,91,94,54,89,83,55,64,26,32,38,30,34,31,72,58,90,95,42,78,44,69,29,30,28,39,80,78,75,47,85,73,85,63,62,74,92,76,41,54,53,55,72,44,75,51,100,56,86,50,51,51,71,70,56,53,54,48,35,50,49,49,13,66,73,67,76,42,37,45,14,50,45,41,43,75,76,47,93,63,72,63,98,76,65,72,77,74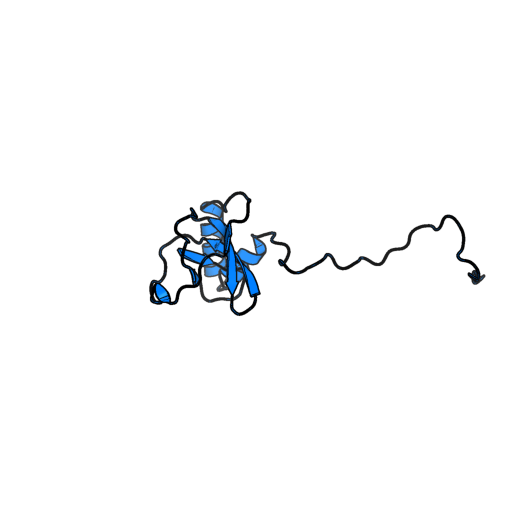,84,76,88,79,88,74,90,66,97,62,82,59,93,86,68,77,81,82,77,133

pLDDT: mean 87.78, std 11.94, range [47.09, 98.06]

Mean predicted aligned error: 9.27 Å

Radius of gyration: 21.92 Å; Cα contacts (8 Å, |Δi|>4): 182; chains: 1; bounding box: 56×27×63 Å